Protein AF-A0A8H5F665-F1 (afdb_monomer)

Secondary structure (DSSP, 8-state):
--S-----SSS-S-----SHHHHHHHHTT-SS-SS-----PPPHHHHT-HHHHHHHHHHHS---HHHH-S--EEEE---TTS-S-GGGHHHHHHHHHS--HHHHHHGGG--EEEE-PPPSSPPPPPTTS-GGG------

Mean predicted aligned error: 11.95 Å

Structure (mmCIF, N/CA/C/O backbone):
data_AF-A0A8H5F665-F1
#
_entry.id   AF-A0A8H5F665-F1
#
loop_
_atom_site.group_PDB
_atom_site.id
_atom_site.type_symbol
_atom_site.label_atom_id
_atom_site.label_alt_id
_atom_site.label_comp_id
_atom_site.label_asym_id
_atom_site.label_entity_id
_atom_site.label_seq_id
_atom_site.pdbx_PDB_ins_code
_atom_site.Cartn_x
_atom_site.Cartn_y
_atom_site.Cartn_z
_atom_site.occupancy
_atom_site.B_iso_or_equiv
_atom_site.auth_seq_id
_atom_site.auth_comp_id
_atom_site.auth_asym_id
_atom_site.auth_atom_id
_atom_site.pdbx_PDB_model_num
ATOM 1 N N . MET A 1 1 ? -4.373 4.730 39.167 1.00 46.25 1 MET A N 1
ATOM 2 C CA . MET A 1 1 ? -3.991 4.973 37.759 1.00 46.25 1 MET A CA 1
ATOM 3 C C . MET A 1 1 ? -2.508 4.661 37.635 1.00 46.25 1 MET A C 1
ATOM 5 O O . MET A 1 1 ? -1.696 5.411 38.155 1.00 46.25 1 MET A O 1
ATOM 9 N N . THR A 1 2 ? -2.156 3.497 37.100 1.00 46.09 2 THR A N 1
ATOM 10 C CA . THR A 1 2 ? -0.764 3.036 36.978 1.00 46.09 2 THR A CA 1
ATOM 11 C C . THR A 1 2 ? -0.102 3.623 35.732 1.00 46.09 2 THR A C 1
ATOM 13 O O . THR A 1 2 ? -0.758 3.888 34.727 1.00 46.09 2 THR A O 1
ATOM 16 N N . LEU A 1 3 ? 1.206 3.875 35.840 1.00 50.56 3 LEU A N 1
ATOM 17 C CA . LEU A 1 3 ? 1.986 4.733 34.942 1.00 50.56 3 LEU A CA 1
ATOM 18 C C . LEU A 1 3 ? 2.048 4.217 33.495 1.00 50.56 3 LEU A C 1
ATOM 20 O O . LEU A 1 3 ? 2.100 5.030 32.583 1.00 50.56 3 LEU A O 1
ATOM 24 N N . ASN A 1 4 ? 1.984 2.899 33.288 1.00 50.66 4 ASN A N 1
ATOM 25 C CA . ASN A 1 4 ? 1.922 2.239 31.983 1.00 50.66 4 ASN A CA 1
ATOM 26 C C . ASN A 1 4 ? 1.237 0.874 32.169 1.00 50.66 4 ASN A C 1
ATOM 28 O O . ASN A 1 4 ? 1.814 -0.000 32.811 1.00 50.66 4 ASN A O 1
ATOM 32 N N . THR A 1 5 ? 0.032 0.655 31.643 1.00 47.66 5 THR A N 1
ATOM 33 C CA . THR A 1 5 ? -0.575 -0.689 31.624 1.00 47.66 5 THR A CA 1
ATOM 34 C C . THR A 1 5 ? -0.600 -1.223 30.206 1.00 47.66 5 THR A C 1
ATOM 36 O O . THR A 1 5 ? -1.520 -0.932 29.445 1.00 47.66 5 THR A O 1
ATOM 39 N N . PHE A 1 6 ? 0.399 -2.041 29.883 1.00 52.94 6 PHE A N 1
ATOM 40 C CA . PHE A 1 6 ? 0.272 -3.053 28.844 1.00 52.94 6 PHE A CA 1
ATOM 41 C C . PHE A 1 6 ? -0.219 -4.345 29.501 1.00 52.94 6 PHE A C 1
ATOM 43 O O . PHE A 1 6 ? 0.570 -5.118 30.038 1.00 52.94 6 PHE A O 1
ATOM 50 N N . HIS A 1 7 ? -1.529 -4.577 29.452 1.00 54.88 7 HIS A N 1
ATOM 51 C CA . HIS A 1 7 ? -2.091 -5.920 29.569 1.00 54.88 7 HIS A CA 1
ATOM 52 C C . HIS A 1 7 ? -2.652 -6.289 28.195 1.00 54.88 7 HIS A C 1
ATOM 54 O O . HIS A 1 7 ? -3.727 -5.837 27.815 1.00 54.88 7 HIS A O 1
ATOM 60 N N . TYR A 1 8 ? -1.891 -7.078 27.432 1.00 54.38 8 TYR A N 1
ATOM 61 C CA . TYR A 1 8 ? -2.270 -7.601 26.112 1.00 54.38 8 TYR A CA 1
ATOM 62 C C . TYR A 1 8 ? -3.254 -8.779 26.228 1.00 54.38 8 TYR A C 1
ATOM 64 O O . TYR A 1 8 ? -3.033 -9.845 25.661 1.00 54.38 8 TYR A O 1
ATOM 72 N N . ALA A 1 9 ? -4.327 -8.629 27.004 1.00 53.59 9 ALA A N 1
ATOM 73 C CA . ALA A 1 9 ? -5.366 -9.649 27.088 1.00 53.59 9 ALA A CA 1
ATOM 74 C C . ALA A 1 9 ? -6.488 -9.321 26.090 1.00 53.59 9 ALA A C 1
ATOM 76 O O . ALA A 1 9 ? -7.232 -8.365 26.286 1.00 53.59 9 ALA A O 1
ATOM 77 N N . GLY A 1 10 ? -6.602 -10.121 25.023 1.00 54.06 10 GLY A N 1
ATOM 78 C CA . GLY A 1 10 ? -7.810 -10.199 24.189 1.00 54.06 10 GLY A CA 1
ATOM 79 C C . GLY A 1 10 ? -7.929 -9.247 22.992 1.00 54.06 10 GLY A C 1
ATOM 80 O O . GLY A 1 10 ? -8.977 -9.242 22.358 1.00 54.06 10 GLY A O 1
ATOM 81 N N . ILE A 1 11 ? -6.900 -8.467 22.638 1.00 53.66 11 ILE A N 1
ATOM 82 C CA . ILE A 1 11 ? -6.952 -7.549 21.484 1.00 53.66 11 ILE A CA 1
ATOM 83 C C . ILE A 1 11 ? -5.750 -7.819 20.571 1.00 53.66 11 ILE A C 1
ATOM 85 O O . ILE A 1 11 ? -4.618 -7.913 21.048 1.00 53.66 11 ILE A O 1
ATOM 89 N N . SER A 1 12 ? -6.005 -7.957 19.261 1.00 52.94 12 SER A N 1
ATOM 90 C CA . SER A 1 12 ? -4.973 -8.037 18.212 1.00 52.94 12 SER A CA 1
ATOM 91 C C . SER A 1 12 ? -3.929 -6.932 18.405 1.00 52.94 12 SER A C 1
ATOM 93 O O . SER A 1 12 ? -4.294 -5.857 18.874 1.00 52.94 12 SER A O 1
ATOM 95 N N . SER A 1 13 ? -2.665 -7.215 18.069 1.00 55.88 13 SER A N 1
ATOM 96 C CA . SER A 1 13 ? -1.391 -6.521 18.367 1.00 55.88 13 SER A CA 1
ATOM 97 C C . SER A 1 13 ? -1.298 -5.022 18.002 1.00 55.88 13 SER A C 1
ATOM 99 O O . SER A 1 13 ? -0.337 -4.551 17.390 1.00 55.88 13 SER A O 1
ATOM 101 N N . LYS A 1 14 ? -2.295 -4.235 18.398 1.00 63.62 14 LYS A N 1
ATOM 102 C CA . LYS A 1 14 ? -2.408 -2.798 18.192 1.00 63.62 14 LYS A CA 1
ATOM 103 C C . LYS A 1 14 ? -1.696 -2.080 19.328 1.00 63.62 14 LYS A C 1
ATOM 105 O O . LYS A 1 14 ? -2.175 -2.040 20.460 1.00 63.62 14 LYS A O 1
ATOM 110 N N . ASN A 1 15 ? -0.567 -1.465 18.999 1.00 66.38 15 ASN A N 1
ATOM 111 C CA . ASN A 1 15 ? 0.120 -0.549 19.899 1.00 66.38 15 ASN A CA 1
ATOM 112 C C . ASN A 1 15 ? -0.675 0.762 19.981 1.00 66.38 15 ASN A C 1
ATOM 114 O O . ASN A 1 15 ? -0.664 1.560 19.045 1.00 66.38 15 ASN A O 1
ATOM 118 N N . VAL A 1 16 ? -1.379 0.971 21.094 1.00 72.69 16 VAL A N 1
ATOM 119 C CA . VAL A 1 16 ? -2.131 2.199 21.390 1.00 72.69 16 VAL A CA 1
ATOM 120 C C . VAL A 1 16 ? -1.460 2.980 22.519 1.00 72.69 16 VAL A C 1
ATOM 122 O O . VAL A 1 16 ? -0.958 2.405 23.483 1.00 72.69 16 VAL A O 1
ATOM 125 N N . THR A 1 17 ? -1.448 4.309 22.416 1.00 77.81 17 THR A N 1
ATOM 126 C CA . THR A 1 17 ? -0.961 5.187 23.488 1.00 77.81 17 THR A CA 1
ATOM 127 C C . THR A 1 17 ? -2.002 5.223 24.607 1.00 77.81 17 THR A C 1
ATOM 129 O O . THR A 1 17 ? -3.119 5.694 24.398 1.00 77.81 17 THR A O 1
ATOM 132 N N . LEU A 1 18 ? -1.642 4.742 25.800 1.00 79.06 18 LEU A N 1
ATOM 133 C CA . LEU A 1 18 ? -2.520 4.669 26.977 1.00 79.06 18 LEU A CA 1
ATOM 134 C C . LEU A 1 18 ? -1.915 5.405 28.177 1.00 79.06 18 LEU A C 1
ATOM 136 O O . LEU A 1 18 ? -0.728 5.722 28.195 1.00 79.06 18 LEU A O 1
ATOM 140 N N . GLY A 1 19 ? -2.739 5.661 29.196 1.00 82.81 19 GLY A N 1
ATOM 141 C CA . GLY A 1 19 ? -2.303 6.226 30.474 1.00 82.81 19 GLY A CA 1
ATOM 142 C C . GLY A 1 19 ? -1.869 7.693 30.391 1.00 82.81 19 GLY A C 1
ATOM 143 O O . GLY A 1 19 ? -2.453 8.501 29.665 1.00 82.81 19 GLY A O 1
ATOM 144 N N . VAL A 1 20 ? -0.836 8.041 31.162 1.00 87.56 20 VAL A N 1
ATOM 145 C CA . VAL A 1 20 ? -0.333 9.420 31.302 1.00 87.56 20 VAL A CA 1
ATOM 146 C C . VAL A 1 20 ? 0.115 10.039 29.967 1.00 87.56 20 VAL A C 1
ATOM 148 O O . VAL A 1 20 ? -0.234 11.195 29.718 1.00 87.56 20 VAL A O 1
ATOM 151 N N . PRO A 1 21 ? 0.821 9.321 29.070 1.00 85.81 21 PRO A N 1
ATOM 152 C CA . PRO A 1 21 ? 1.164 9.850 27.751 1.00 85.81 21 PRO A CA 1
ATOM 153 C C . PRO A 1 21 ? -0.051 10.320 26.941 1.00 85.81 21 PRO A C 1
ATOM 155 O O . PRO A 1 21 ? -0.014 11.415 26.386 1.00 85.81 21 PRO A O 1
ATOM 158 N N . ARG A 1 22 ? -1.145 9.544 26.928 1.00 86.81 22 ARG A N 1
ATOM 159 C CA . ARG A 1 22 ? -2.372 9.913 26.204 1.00 86.81 22 ARG A CA 1
ATOM 160 C C . ARG A 1 22 ? -3.084 11.093 26.860 1.00 86.81 22 ARG A C 1
ATOM 162 O O . ARG A 1 22 ? -3.568 11.980 26.166 1.00 86.81 22 ARG A O 1
ATOM 169 N N . LEU A 1 23 ? -3.096 11.139 28.193 1.00 90.88 23 LEU A N 1
ATOM 170 C CA . LEU A 1 23 ? -3.658 12.263 28.944 1.00 90.88 23 LEU A CA 1
ATOM 171 C C . LEU A 1 23 ? -2.936 13.581 28.618 1.00 90.88 23 LEU A C 1
ATOM 173 O O . LEU A 1 23 ? -3.587 14.599 28.395 1.00 90.88 23 LEU A O 1
ATOM 177 N N . LYS A 1 24 ? -1.599 13.558 28.530 1.00 90.69 24 LYS A N 1
ATOM 178 C CA . LYS A 1 24 ? -0.791 14.734 28.173 1.00 90.69 24 LYS A CA 1
ATOM 179 C C . LYS A 1 24 ? -1.108 15.257 26.768 1.00 90.69 24 LYS A C 1
ATOM 181 O O . LYS A 1 24 ? -1.131 16.468 26.572 1.00 90.69 24 LYS A O 1
ATOM 186 N N . GLU A 1 25 ? -1.348 14.368 25.805 1.00 93.19 25 GLU A N 1
ATOM 187 C CA . GLU A 1 25 ? -1.757 14.756 24.446 1.00 93.19 25 GLU A CA 1
ATOM 188 C C . GLU A 1 25 ? -3.113 15.475 24.439 1.00 93.19 25 GLU A C 1
ATOM 190 O O . GLU A 1 25 ? -3.258 16.487 23.757 1.00 93.19 25 GLU A O 1
ATOM 195 N N . ILE A 1 26 ? -4.081 14.975 25.217 1.00 93.81 26 ILE A N 1
ATOM 196 C CA . ILE A 1 26 ? -5.438 15.535 25.294 1.00 93.81 26 ILE A CA 1
ATOM 197 C C . ILE A 1 26 ? -5.426 16.912 25.964 1.00 93.81 26 ILE A C 1
ATOM 199 O O . ILE A 1 26 ? -5.971 17.860 25.408 1.00 93.81 26 ILE A O 1
ATOM 203 N N . ILE A 1 27 ? -4.781 17.041 27.130 1.00 96.00 27 ILE A N 1
ATOM 204 C CA . ILE A 1 27 ? -4.751 18.302 27.894 1.00 96.00 27 ILE A CA 1
ATOM 205 C C . ILE A 1 27 ? -4.083 19.423 27.092 1.00 96.00 27 ILE A C 1
ATOM 207 O O . ILE A 1 27 ? -4.538 20.562 27.124 1.00 96.00 27 ILE A O 1
ATOM 211 N N . ASN A 1 28 ? -3.020 19.100 26.355 1.00 94.81 28 ASN A N 1
ATOM 212 C CA . ASN A 1 28 ? -2.275 20.088 25.579 1.00 94.81 28 ASN A CA 1
ATOM 213 C C . ASN A 1 28 ? -2.848 20.329 24.176 1.00 94.81 28 ASN A C 1
ATOM 215 O O . ASN A 1 28 ? -2.256 21.104 23.430 1.00 94.81 28 ASN A O 1
ATOM 219 N N . ILE A 1 29 ? -3.944 19.656 23.797 1.00 93.56 29 ILE A N 1
ATOM 220 C CA . ILE A 1 29 ? -4.548 19.743 22.457 1.00 93.56 29 ILE A CA 1
ATOM 221 C C . ILE A 1 29 ? -3.471 19.524 21.378 1.00 93.56 29 ILE A C 1
ATOM 223 O O . ILE A 1 29 ? -3.256 20.332 20.474 1.00 93.56 29 ILE A O 1
ATOM 227 N N . ALA A 1 30 ? -2.716 18.432 21.523 1.00 93.12 30 ALA A N 1
ATOM 228 C CA . ALA A 1 30 ? -1.625 18.121 20.609 1.00 93.12 30 ALA A CA 1
ATOM 229 C C . ALA A 1 30 ? -2.161 17.884 19.185 1.00 93.12 30 ALA A C 1
ATOM 231 O O . ALA A 1 30 ? -3.034 17.044 18.977 1.00 93.12 30 ALA A O 1
ATOM 232 N N . THR A 1 31 ? -1.602 18.583 18.194 1.00 93.50 31 THR A N 1
ATOM 233 C CA . THR A 1 31 ? -1.970 18.420 16.775 1.00 93.50 31 THR A CA 1
ATOM 234 C C . THR A 1 31 ? -1.470 17.103 16.184 1.00 93.50 31 THR A C 1
ATOM 236 O O . THR A 1 31 ? -2.112 16.538 15.303 1.00 93.50 31 THR A O 1
ATOM 239 N N . ASN A 1 32 ? -0.341 16.593 16.682 1.00 91.19 32 ASN A N 1
ATOM 240 C CA . ASN A 1 32 ? 0.244 15.324 16.265 1.00 91.19 32 ASN A CA 1
ATOM 241 C C . ASN A 1 32 ? 0.249 14.337 17.440 1.00 91.19 32 ASN A C 1
ATOM 243 O O . ASN A 1 32 ? 1.112 14.396 18.318 1.00 91.19 32 ASN A O 1
ATOM 247 N N . ILE A 1 33 ? -0.753 13.461 17.469 1.00 91.88 33 ILE A N 1
ATOM 248 C CA . ILE A 1 33 ? -0.890 12.402 18.475 1.00 91.88 33 ILE A CA 1
ATOM 249 C C . ILE A 1 33 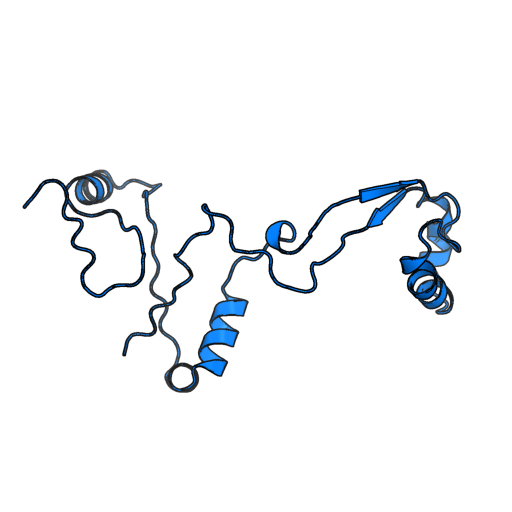? -0.083 11.172 18.053 1.00 91.88 33 ILE A C 1
ATOM 251 O O . ILE A 1 33 ? -0.027 10.850 16.870 1.00 91.88 33 ILE A O 1
ATOM 255 N N . LYS A 1 34 ? 0.539 10.459 18.999 1.00 86.25 34 LYS A N 1
ATOM 256 C CA . LYS A 1 34 ? 1.492 9.382 18.663 1.00 86.25 34 LYS A CA 1
ATOM 257 C C . LYS A 1 34 ? 0.863 8.181 17.961 1.00 86.25 34 LYS A C 1
ATOM 259 O O . LYS A 1 34 ? 1.487 7.578 17.095 1.00 86.25 34 LYS A O 1
ATOM 264 N N . THR A 1 35 ? -0.349 7.810 18.361 1.00 87.12 35 THR A N 1
ATOM 265 C CA . THR A 1 35 ? -1.087 6.674 17.790 1.00 87.12 35 THR A CA 1
ATOM 266 C C . THR A 1 35 ? -2.491 7.138 17.398 1.00 87.12 35 THR A C 1
ATOM 268 O O . THR A 1 35 ? -3.441 6.897 18.155 1.00 87.12 35 THR A O 1
ATOM 271 N N . PRO A 1 36 ? -2.644 7.863 16.275 1.00 87.44 36 PRO A N 1
ATOM 272 C CA . PRO A 1 36 ? -3.960 8.223 15.774 1.00 87.44 36 PRO A CA 1
ATOM 273 C C . PRO A 1 36 ? -4.711 6.952 15.382 1.00 87.44 36 PRO A C 1
ATOM 275 O O . PRO A 1 36 ? -4.134 6.018 14.829 1.00 87.44 36 PRO A O 1
ATOM 278 N N . SER A 1 37 ? -5.999 6.903 15.703 1.00 85.06 37 SER A N 1
ATOM 279 C CA . SER A 1 37 ? -6.852 5.767 15.361 1.00 85.06 37 SER A CA 1
ATOM 280 C C . SER A 1 37 ? -8.228 6.256 14.941 1.00 85.06 37 SER A C 1
ATOM 282 O O . SER A 1 37 ? -8.708 7.280 15.428 1.00 85.06 37 SER A O 1
ATOM 284 N N . LEU A 1 38 ? -8.833 5.516 14.017 1.00 86.06 38 LEU A N 1
ATOM 285 C CA . LEU A 1 38 ? -10.179 5.738 13.517 1.00 86.06 38 LEU A CA 1
ATOM 286 C C . LEU A 1 38 ? -10.891 4.386 13.492 1.00 86.06 38 LEU A C 1
ATOM 288 O O . LEU A 1 38 ? -10.350 3.415 12.962 1.00 86.06 38 LEU A O 1
ATOM 292 N N . SER A 1 39 ? -12.092 4.334 14.059 1.00 87.12 39 SER A N 1
ATOM 293 C CA . SER A 1 39 ? -12.978 3.176 13.952 1.00 87.12 39 SER A CA 1
ATOM 294 C C . SER A 1 39 ? -14.023 3.464 12.884 1.00 87.12 39 SER A C 1
ATOM 296 O O . SER A 1 39 ? -14.801 4.406 13.026 1.00 87.12 39 SER A O 1
ATOM 298 N N . VAL A 1 40 ? -14.023 2.665 11.818 1.00 87.75 40 VAL A N 1
ATOM 299 C CA . VAL A 1 40 ? -14.992 2.757 10.721 1.00 87.75 40 VAL A CA 1
ATOM 300 C C . VAL A 1 40 ? -15.953 1.584 10.843 1.00 87.75 40 VAL A C 1
ATOM 302 O O . VAL A 1 40 ? -15.521 0.433 10.877 1.00 87.75 40 VAL A O 1
ATOM 305 N N . TYR A 1 41 ? -17.245 1.881 10.920 1.00 91.44 41 TYR A N 1
ATOM 306 C CA . TYR A 1 41 ? -18.299 0.873 10.947 1.00 91.44 41 TYR A CA 1
ATOM 307 C C . TYR A 1 41 ? -18.817 0.645 9.528 1.00 91.44 41 TYR A C 1
ATOM 309 O O . TYR A 1 41 ? -19.007 1.602 8.777 1.00 91.44 41 TYR A O 1
ATOM 317 N N . LEU A 1 42 ? -19.023 -0.618 9.161 1.00 91.31 42 LEU A N 1
ATOM 318 C CA . LEU A 1 42 ? -19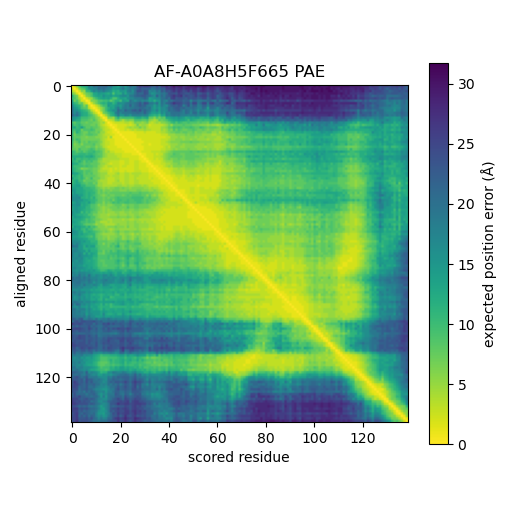.592 -0.981 7.866 1.00 91.31 42 LEU A CA 1
ATOM 319 C C . LEU A 1 42 ? -21.121 -0.964 7.918 1.00 91.31 42 LEU A C 1
ATOM 321 O O . LEU A 1 42 ? -21.720 -1.186 8.970 1.00 91.31 42 LEU A O 1
ATOM 325 N N . ASN A 1 43 ? -21.747 -0.758 6.760 1.00 92.69 43 ASN A N 1
ATOM 326 C CA . ASN A 1 43 ? -23.190 -0.925 6.623 1.00 92.69 43 ASN A CA 1
ATOM 327 C C . ASN A 1 43 ? -23.585 -2.387 6.914 1.00 92.69 43 ASN A C 1
ATOM 329 O O . ASN A 1 43 ? -22.836 -3.286 6.516 1.00 92.69 43 ASN A O 1
ATOM 333 N N . PRO A 1 44 ? -24.761 -2.646 7.521 1.00 92.00 44 PRO A N 1
ATOM 334 C CA . PRO A 1 44 ? -25.185 -3.994 7.920 1.00 92.00 44 PRO A CA 1
ATOM 335 C C . PRO A 1 44 ? -25.150 -5.040 6.794 1.00 92.00 44 PRO A C 1
ATOM 337 O O . PRO A 1 44 ? -24.829 -6.203 7.022 1.00 92.00 44 PRO A O 1
ATOM 340 N N . GLU A 1 45 ? -25.443 -4.621 5.561 1.00 91.88 45 GLU A N 1
ATOM 341 C CA . GLU A 1 45 ? -25.431 -5.488 4.374 1.00 91.88 45 GLU A CA 1
ATOM 342 C C . GLU A 1 45 ? -24.021 -5.992 4.019 1.00 91.88 45 GLU A C 1
ATOM 344 O O . GLU A 1 45 ? -23.853 -7.105 3.524 1.00 91.88 45 GLU A O 1
ATOM 349 N N . ILE A 1 46 ? -22.999 -5.178 4.295 1.00 89.56 46 ILE A N 1
ATOM 350 C CA . ILE A 1 46 ? -21.591 -5.463 3.995 1.00 89.56 46 ILE A CA 1
ATOM 351 C C . ILE A 1 46 ? -20.935 -6.153 5.195 1.00 89.56 46 ILE A C 1
ATOM 353 O O . ILE A 1 46 ? -20.157 -7.091 5.015 1.00 89.56 46 ILE A O 1
ATOM 357 N N . SER A 1 47 ? -21.264 -5.724 6.419 1.00 89.25 47 SER A N 1
ATOM 358 C CA . SER A 1 47 ? -20.649 -6.230 7.653 1.00 89.25 47 SER A CA 1
ATOM 359 C C . SER A 1 47 ? -20.910 -7.718 7.882 1.00 89.25 47 SER A C 1
ATOM 361 O O . SER A 1 47 ? -20.062 -8.399 8.446 1.00 89.25 47 SER A O 1
ATOM 363 N N . ALA A 1 48 ? -22.044 -8.239 7.404 1.00 89.75 48 ALA A N 1
ATOM 364 C CA . ALA A 1 48 ? -22.399 -9.651 7.536 1.00 89.75 48 ALA A CA 1
ATOM 365 C C . ALA A 1 48 ? -21.495 -10.600 6.721 1.00 89.75 48 ALA A C 1
ATOM 367 O O . ALA A 1 48 ? -21.465 -11.802 6.982 1.00 89.75 48 ALA A O 1
ATOM 368 N N . SER A 1 49 ? -20.759 -10.091 5.725 1.00 90.81 49 SER A N 1
ATOM 369 C CA . SER A 1 49 ? -19.908 -10.902 4.853 1.00 90.81 49 SER A CA 1
ATOM 370 C C . SER A 1 49 ? -18.440 -10.529 5.002 1.00 90.81 49 SER A C 1
ATOM 372 O O . SER A 1 49 ? -18.007 -9.455 4.590 1.00 90.81 49 SER A O 1
ATOM 374 N N . SER A 1 50 ? -17.627 -11.478 5.476 1.00 86.31 50 SER A N 1
ATOM 375 C CA . SER A 1 50 ? -16.169 -11.302 5.567 1.00 86.31 50 SER A CA 1
ATOM 376 C C . SER A 1 50 ? -15.524 -10.961 4.217 1.00 86.31 50 SER A C 1
ATOM 378 O O . SER A 1 50 ? -14.507 -10.274 4.179 1.00 86.31 50 SER A O 1
ATOM 380 N N . LYS A 1 51 ? -16.103 -11.420 3.099 1.00 89.25 51 LYS A N 1
ATOM 381 C CA . LYS A 1 51 ? -15.587 -11.108 1.762 1.00 89.25 51 LYS A CA 1
ATOM 382 C C . LYS A 1 51 ? -15.812 -9.635 1.414 1.00 89.25 51 LYS A C 1
ATOM 384 O O . LYS A 1 51 ? -14.848 -8.941 1.126 1.00 89.25 51 LYS A O 1
ATOM 389 N N . LEU A 1 52 ? -17.050 -9.155 1.534 1.00 88.44 52 LEU A N 1
ATOM 390 C CA . LEU A 1 52 ? -17.392 -7.760 1.232 1.00 88.44 52 LEU A CA 1
ATOM 391 C C . LEU A 1 52 ? -16.667 -6.788 2.171 1.00 88.44 52 LEU A C 1
ATOM 393 O O . LEU A 1 52 ? -16.197 -5.733 1.756 1.00 88.44 52 LEU A O 1
ATOM 397 N N . ALA A 1 53 ? -16.508 -7.178 3.434 1.00 87.69 53 ALA A N 1
ATOM 398 C CA . ALA A 1 53 ? -15.751 -6.414 4.411 1.00 87.69 53 ALA A CA 1
ATOM 399 C C . ALA A 1 53 ? -14.259 -6.274 4.038 1.00 87.69 53 ALA A C 1
ATOM 401 O O . ALA A 1 53 ? -13.664 -5.217 4.258 1.00 87.69 53 ALA A O 1
ATOM 402 N N . LYS A 1 54 ? -13.657 -7.313 3.439 1.00 86.62 54 LYS A N 1
ATOM 403 C CA . LYS A 1 54 ? -12.281 -7.263 2.912 1.00 86.62 54 LYS A CA 1
ATOM 404 C C . LYS A 1 54 ? -12.165 -6.390 1.669 1.00 86.62 54 LYS A C 1
ATOM 406 O O . LYS A 1 54 ? -11.157 -5.707 1.529 1.00 86.62 54 LYS A O 1
ATOM 411 N N . ASP A 1 55 ? -13.175 -6.381 0.809 1.00 89.94 55 ASP A N 1
ATOM 412 C CA . ASP A 1 55 ? -13.175 -5.529 -0.383 1.00 89.94 55 ASP A CA 1
ATOM 413 C C . ASP A 1 55 ? -13.132 -4.043 0.031 1.00 89.94 55 ASP A C 1
ATOM 415 O O . ASP A 1 55 ? -12.263 -3.293 -0.413 1.00 89.94 55 ASP A O 1
ATOM 419 N N . VAL A 1 56 ? -13.960 -3.645 1.007 1.00 89.88 56 VAL A N 1
ATOM 420 C CA . VAL A 1 56 ? -13.927 -2.284 1.581 1.00 89.88 56 VAL A CA 1
ATOM 421 C C . VAL A 1 56 ? -12.597 -1.992 2.288 1.00 89.88 56 VAL A C 1
ATOM 423 O O . VAL A 1 56 ? -12.059 -0.888 2.192 1.00 89.88 56 VAL A O 1
ATOM 426 N N . GLN A 1 57 ? -12.030 -2.976 2.991 1.00 86.06 57 GLN A N 1
ATOM 427 C CA . GLN A 1 57 ? -10.713 -2.840 3.618 1.00 86.06 57 GLN A CA 1
ATOM 428 C C . GLN A 1 57 ? -9.613 -2.552 2.585 1.00 86.06 57 GLN A C 1
ATOM 430 O O . GLN A 1 57 ? -8.741 -1.727 2.851 1.00 86.06 57 GLN A O 1
ATOM 435 N N . GLN A 1 58 ? -9.640 -3.226 1.433 1.00 86.88 58 GLN A N 1
ATOM 436 C CA . GLN A 1 58 ? -8.678 -3.016 0.349 1.00 86.88 58 GLN A CA 1
ATOM 437 C C . GLN A 1 58 ? -8.834 -1.637 -0.294 1.00 86.88 58 GLN A C 1
ATOM 439 O O . GLN A 1 58 ? -7.830 -1.004 -0.605 1.00 86.88 58 GLN A O 1
ATOM 444 N N . GLU A 1 59 ? -10.067 -1.153 -0.440 1.00 90.12 59 GLU A N 1
ATOM 445 C CA . GLU A 1 59 ? -10.357 0.164 -1.015 1.00 90.12 59 GLU A CA 1
ATOM 446 C C . GLU A 1 59 ? -9.890 1.319 -0.112 1.00 90.12 59 GLU A C 1
ATOM 448 O O . GLU A 1 59 ? -9.330 2.306 -0.587 1.00 90.12 59 GLU A O 1
ATOM 453 N N . LEU A 1 60 ? -10.061 1.184 1.207 1.00 88.94 60 LEU A N 1
ATOM 454 C CA . LEU A 1 60 ? -9.633 2.190 2.187 1.00 88.94 60 LEU A CA 1
ATOM 455 C C . LEU A 1 60 ? -8.121 2.179 2.460 1.00 88.94 60 LEU A C 1
ATOM 457 O O . LEU A 1 60 ? -7.575 3.158 2.979 1.00 88.94 60 LEU A O 1
ATOM 461 N N . ALA A 1 61 ? -7.438 1.069 2.177 1.00 85.56 61 ALA A N 1
ATOM 462 C CA . ALA A 1 61 ? -6.025 0.918 2.480 1.00 85.56 61 ALA A CA 1
ATOM 463 C C . ALA A 1 61 ? -5.158 1.773 1.545 1.00 85.56 61 ALA A C 1
ATOM 465 O O . ALA A 1 61 ? -5.044 1.510 0.347 1.00 85.56 61 ALA A O 1
ATOM 466 N N . TYR A 1 62 ? -4.450 2.754 2.112 1.00 85.75 62 TYR A N 1
ATOM 467 C CA . TYR A 1 62 ? -3.424 3.474 1.365 1.00 85.75 62 TYR A CA 1
ATOM 468 C C . TYR A 1 62 ? -2.317 2.511 0.925 1.00 85.75 62 TYR A C 1
ATOM 470 O O . TYR A 1 62 ? -1.560 1.988 1.746 1.00 85.75 62 TYR A O 1
ATOM 478 N N . THR A 1 63 ? -2.198 2.327 -0.385 1.00 84.31 63 THR A N 1
ATOM 479 C CA . THR A 1 63 ? -1.183 1.474 -0.998 1.00 84.31 63 THR A CA 1
ATOM 480 C C . THR A 1 63 ? -0.378 2.311 -1.981 1.00 84.31 63 THR A C 1
ATOM 482 O O . THR A 1 63 ? -0.922 2.880 -2.923 1.00 84.31 63 THR A O 1
ATOM 485 N N . SER A 1 64 ? 0.933 2.413 -1.756 1.00 87.75 64 SER A N 1
ATOM 486 C CA . SER A 1 64 ? 1.852 3.052 -2.707 1.00 87.75 64 SER A CA 1
ATOM 487 C C . SER A 1 64 ? 2.493 2.005 -3.624 1.00 87.75 64 SER A C 1
ATOM 489 O O . SER A 1 64 ? 2.432 0.811 -3.341 1.00 87.75 64 SER A O 1
ATOM 491 N N . LEU A 1 65 ? 3.148 2.432 -4.711 1.00 86.75 65 LEU A N 1
ATOM 492 C CA . LEU A 1 65 ? 3.872 1.506 -5.598 1.00 86.75 65 LEU A CA 1
ATOM 493 C C . LEU A 1 65 ? 5.038 0.804 -4.884 1.00 86.75 65 LEU A C 1
ATOM 495 O O . LEU A 1 65 ? 5.334 -0.352 -5.157 1.00 86.75 65 LEU A O 1
ATOM 499 N N . ARG A 1 66 ? 5.673 1.484 -3.924 1.00 85.31 66 ARG A N 1
ATOM 500 C CA . ARG A 1 66 ? 6.857 0.994 -3.207 1.00 85.31 66 ARG A CA 1
ATOM 501 C C . ARG A 1 66 ? 6.703 -0.423 -2.621 1.00 85.31 66 ARG A C 1
ATOM 503 O O . ARG A 1 66 ? 7.585 -1.229 -2.883 1.00 85.31 66 ARG A O 1
ATOM 510 N N . PRO A 1 67 ? 5.660 -0.748 -1.831 1.00 80.50 67 PRO A N 1
ATOM 511 C CA . PRO A 1 67 ? 5.487 -2.089 -1.270 1.00 80.50 67 PRO A CA 1
ATOM 512 C C . PRO A 1 67 ? 5.135 -3.169 -2.295 1.00 80.50 67 PRO A C 1
ATOM 514 O O . PRO A 1 67 ? 5.345 -4.344 -2.010 1.00 80.50 67 PRO A O 1
ATOM 517 N N . ILE A 1 68 ? 4.588 -2.802 -3.457 1.00 85.81 68 ILE A N 1
ATOM 518 C CA . ILE A 1 68 ? 4.159 -3.778 -4.466 1.00 85.81 68 ILE A CA 1
ATOM 519 C C . ILE A 1 68 ? 5.226 -4.025 -5.534 1.00 85.81 68 ILE A C 1
ATOM 521 O O . ILE A 1 68 ? 5.190 -5.048 -6.203 1.00 85.81 68 ILE A O 1
ATOM 525 N N . THR A 1 69 ? 6.190 -3.124 -5.701 1.00 87.81 69 THR A N 1
ATOM 526 C CA . THR A 1 69 ? 7.315 -3.304 -6.627 1.00 87.81 69 THR A CA 1
ATOM 527 C C . THR A 1 69 ? 8.484 -3.996 -5.932 1.00 87.81 69 THR A C 1
ATOM 529 O O . THR A 1 69 ? 8.927 -3.539 -4.880 1.00 87.81 69 THR A O 1
ATOM 532 N N . ALA A 1 70 ? 9.038 -5.053 -6.530 1.00 87.94 70 ALA A N 1
ATOM 533 C CA . ALA A 1 70 ? 10.218 -5.737 -5.995 1.00 87.94 70 ALA A CA 1
ATOM 534 C C . ALA A 1 70 ? 11.504 -4.920 -6.200 1.00 87.94 70 ALA A C 1
ATOM 536 O O . ALA A 1 70 ? 12.401 -4.931 -5.360 1.00 87.94 70 ALA A O 1
ATOM 537 N N . ALA A 1 71 ? 11.605 -4.216 -7.328 1.00 87.81 71 ALA A N 1
ATOM 538 C CA . ALA A 1 71 ? 12.731 -3.353 -7.655 1.00 87.81 71 ALA A CA 1
ATOM 539 C C . ALA A 1 71 ? 12.324 -2.313 -8.705 1.00 87.81 71 ALA A C 1
ATOM 541 O O . ALA A 1 71 ? 11.308 -2.460 -9.380 1.00 87.81 71 ALA A O 1
ATOM 542 N N . VAL A 1 72 ? 13.165 -1.295 -8.877 1.00 91.69 72 VAL A N 1
ATOM 543 C CA . VAL A 1 72 ? 13.107 -0.363 -10.008 1.00 91.69 72 VAL A CA 1
ATOM 544 C C . VAL A 1 72 ? 14.439 -0.464 -10.737 1.00 91.69 72 VAL A C 1
ATOM 546 O O . VAL A 1 72 ? 15.480 -0.206 -10.134 1.00 91.69 72 VAL A O 1
ATOM 549 N N . LYS A 1 73 ? 14.423 -0.863 -12.011 1.00 91.31 73 LYS A N 1
ATOM 550 C CA . LYS A 1 73 ? 15.628 -0.885 -12.858 1.00 91.31 73 LYS A CA 1
ATOM 551 C C . LYS A 1 73 ? 15.412 0.023 -14.056 1.00 91.31 73 LYS A C 1
ATOM 553 O O . LYS A 1 73 ? 14.331 0.010 -14.636 1.00 91.31 73 LYS A O 1
ATOM 558 N N . ILE A 1 74 ? 16.434 0.796 -14.401 1.00 92.38 74 ILE A N 1
ATOM 559 C CA . ILE A 1 74 ? 1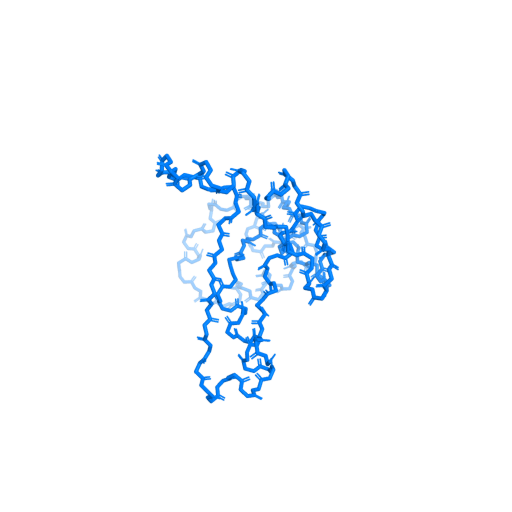6.417 1.722 -15.532 1.00 92.38 74 ILE A CA 1
ATOM 560 C C . ILE A 1 74 ? 17.422 1.212 -16.555 1.00 92.38 74 ILE A C 1
ATOM 562 O O . ILE A 1 74 ? 18.589 0.994 -16.228 1.00 92.38 74 ILE A O 1
ATOM 566 N N . TRP A 1 75 ? 16.950 1.029 -17.777 1.00 89.62 75 TRP A N 1
ATOM 567 C CA . TRP A 1 75 ? 17.703 0.526 -18.911 1.00 89.62 75 TRP A CA 1
ATOM 568 C C . TRP A 1 75 ? 17.840 1.628 -19.946 1.00 89.62 75 TRP A C 1
ATOM 570 O O . TRP A 1 75 ? 16.925 2.432 -20.116 1.00 89.62 75 TRP A O 1
ATOM 580 N N . TYR A 1 76 ? 18.978 1.662 -20.626 1.00 90.81 76 TYR A N 1
ATOM 581 C CA . TYR A 1 76 ? 19.128 2.443 -21.846 1.00 90.81 76 TYR A CA 1
ATOM 582 C C . TYR A 1 76 ? 18.686 1.566 -23.018 1.00 90.81 76 TYR A C 1
ATOM 584 O O . TYR A 1 76 ? 19.308 0.533 -23.262 1.00 90.81 76 TYR A O 1
ATOM 592 N N . ASP A 1 77 ? 17.613 1.962 -23.697 1.00 89.94 77 ASP A N 1
ATOM 593 C CA . ASP A 1 77 ? 17.020 1.239 -24.823 1.0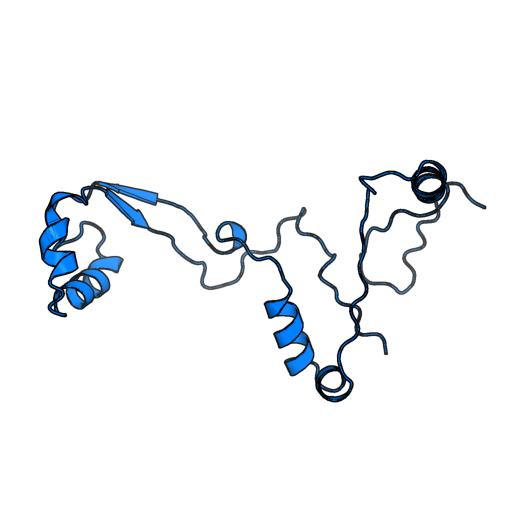0 89.94 77 ASP A CA 1
ATOM 594 C C . ASP A 1 77 ? 16.798 2.232 -25.981 1.00 89.94 77 ASP A C 1
ATOM 596 O O . ASP A 1 77 ? 15.867 3.039 -25.930 1.00 89.94 77 ASP A O 1
ATOM 600 N N . PRO A 1 78 ? 17.720 2.296 -26.960 1.00 85.44 78 PRO A N 1
ATOM 601 C CA . PRO A 1 78 ? 17.728 3.356 -27.965 1.00 85.44 78 PRO A CA 1
ATOM 602 C C . PRO A 1 78 ? 16.714 3.154 -29.098 1.00 85.44 78 PRO A C 1
ATOM 604 O O . PRO A 1 78 ? 16.352 4.129 -29.757 1.00 85.44 78 PRO A O 1
ATOM 607 N N . ASP A 1 79 ? 16.287 1.915 -29.355 1.00 85.06 79 ASP A N 1
ATOM 608 C CA . ASP A 1 79 ? 15.255 1.612 -30.345 1.00 85.06 79 ASP A CA 1
ATOM 609 C C . ASP A 1 79 ? 13.932 1.367 -29.616 1.00 85.06 79 ASP A C 1
ATOM 611 O O . ASP A 1 79 ? 13.832 0.396 -28.883 1.00 85.06 79 ASP A O 1
ATOM 615 N N . PRO A 1 80 ? 12.894 2.194 -29.807 1.00 79.69 80 PRO A N 1
ATOM 616 C CA . PRO A 1 80 ? 11.617 1.977 -29.143 1.00 79.69 80 PRO A CA 1
ATOM 617 C C . PRO A 1 80 ? 10.849 0.769 -29.696 1.00 79.69 80 PRO A C 1
ATOM 619 O O . PRO A 1 80 ? 9.932 0.307 -29.034 1.00 79.69 80 PRO A O 1
ATOM 622 N N . ALA A 1 81 ? 11.136 0.293 -30.915 1.00 80.38 81 ALA A N 1
ATOM 623 C CA . ALA A 1 81 ? 10.380 -0.793 -31.550 1.00 80.38 81 ALA A CA 1
ATOM 624 C C . ALA A 1 81 ? 10.921 -2.195 -31.225 1.00 80.38 81 ALA A C 1
ATOM 626 O O . ALA A 1 81 ? 10.241 -3.190 -31.476 1.00 80.38 81 ALA A O 1
ATOM 627 N N . ALA A 1 82 ? 12.128 -2.266 -30.676 1.00 83.81 82 ALA A N 1
ATOM 628 C CA . ALA A 1 82 ? 12.753 -3.474 -30.170 1.00 83.81 82 ALA A CA 1
ATOM 629 C C . ALA A 1 82 ? 13.105 -3.256 -28.695 1.00 83.81 82 ALA A C 1
ATOM 631 O O . ALA A 1 82 ? 13.018 -2.144 -28.196 1.00 83.81 82 ALA A O 1
ATOM 632 N N . THR A 1 83 ? 13.468 -4.307 -27.969 1.00 88.44 83 THR A N 1
ATOM 633 C CA . THR A 1 83 ? 13.977 -4.124 -26.609 1.00 88.44 83 THR A CA 1
ATOM 634 C C . THR A 1 83 ? 15.146 -5.045 -26.336 1.00 88.44 83 THR A C 1
ATOM 636 O O . THR A 1 83 ? 15.204 -6.171 -26.836 1.00 88.44 83 THR A O 1
ATOM 639 N N . ILE A 1 84 ? 16.085 -4.563 -25.525 1.00 89.19 84 ILE A N 1
ATOM 640 C CA . ILE A 1 84 ? 17.204 -5.367 -25.025 1.00 89.19 84 ILE A CA 1
ATOM 641 C C . ILE A 1 84 ? 16.774 -6.374 -23.947 1.00 89.19 84 ILE A C 1
ATOM 643 O O . ILE A 1 84 ? 17.561 -7.254 -23.598 1.00 89.19 84 ILE A O 1
ATOM 647 N N . ILE A 1 85 ? 15.556 -6.249 -23.404 1.00 90.00 85 ILE A N 1
ATOM 648 C CA . ILE A 1 85 ? 15.019 -7.113 -22.347 1.00 90.00 85 ILE A CA 1
ATOM 649 C C . ILE A 1 85 ? 14.224 -8.261 -22.994 1.00 90.00 85 ILE A C 1
ATOM 651 O O . ILE A 1 85 ? 13.128 -8.029 -23.506 1.00 90.00 85 ILE A O 1
ATOM 655 N N . PRO A 1 86 ? 14.716 -9.516 -22.957 1.00 89.31 86 PRO A N 1
ATOM 656 C CA . PRO A 1 86 ? 14.066 -10.620 -23.666 1.00 89.31 86 PRO A CA 1
ATOM 657 C C . PRO A 1 86 ? 12.646 -10.907 -23.166 1.00 89.31 86 PRO A C 1
ATOM 659 O O . PRO A 1 86 ? 11.755 -11.168 -23.975 1.00 89.31 86 PRO A O 1
ATOM 662 N N . ASP A 1 87 ? 12.433 -10.803 -21.852 1.00 88.81 87 ASP A N 1
ATOM 663 C CA . ASP A 1 87 ? 11.144 -11.075 -21.205 1.00 88.81 87 ASP A CA 1
ATOM 664 C C . ASP A 1 87 ? 10.048 -10.082 -21.638 1.00 88.81 87 ASP A C 1
ATOM 666 O O . ASP A 1 87 ? 8.876 -10.448 -21.711 1.00 88.81 87 ASP A O 1
ATOM 670 N N . ASP A 1 88 ? 10.429 -8.850 -21.997 1.00 90.44 88 ASP A N 1
ATOM 671 C CA . ASP A 1 88 ? 9.497 -7.784 -22.384 1.00 90.44 88 ASP A CA 1
ATOM 672 C C . ASP A 1 88 ? 9.248 -7.733 -23.904 1.00 90.44 88 ASP A C 1
ATOM 674 O O . ASP A 1 88 ? 8.362 -7.009 -24.362 1.00 90.44 88 ASP A O 1
ATOM 678 N N . SER A 1 89 ? 9.976 -8.529 -24.698 1.00 89.69 89 SER A N 1
ATOM 679 C CA . SER A 1 89 ? 9.922 -8.509 -26.170 1.00 89.69 89 SER A CA 1
ATOM 680 C C . SER A 1 89 ? 8.511 -8.687 -26.740 1.00 89.69 89 SER A C 1
ATOM 682 O O . SER A 1 89 ? 8.103 -7.933 -27.623 1.00 89.69 89 SER A O 1
ATOM 684 N N . ILE A 1 90 ? 7.741 -9.637 -26.201 1.00 90.75 90 ILE A N 1
ATOM 685 C CA . ILE A 1 90 ? 6.360 -9.917 -26.623 1.00 90.75 90 ILE A CA 1
ATOM 686 C C . ILE A 1 90 ? 5.453 -8.720 -26.315 1.00 90.75 90 ILE A C 1
ATOM 688 O O . ILE A 1 90 ? 4.663 -8.304 -27.162 1.00 90.75 90 ILE A O 1
ATOM 692 N N . SER A 1 91 ? 5.587 -8.148 -25.117 1.00 87.38 91 SER A N 1
ATOM 693 C CA . SER A 1 91 ? 4.787 -7.011 -24.653 1.00 87.38 91 SER A CA 1
ATOM 694 C C . SER A 1 91 ? 5.052 -5.758 -25.487 1.00 87.38 91 SER A C 1
ATOM 696 O O . SER A 1 91 ? 4.114 -5.075 -25.897 1.00 87.38 91 SER A O 1
ATOM 698 N N . VAL A 1 92 ? 6.327 -5.478 -25.777 1.00 87.88 92 VAL A N 1
ATOM 699 C CA . VAL A 1 92 ? 6.747 -4.347 -26.613 1.00 87.88 92 VAL A CA 1
ATOM 700 C C . VAL A 1 92 ? 6.247 -4.531 -28.045 1.00 87.88 92 VAL A C 1
ATOM 702 O O . VAL A 1 92 ? 5.624 -3.623 -28.591 1.00 87.88 92 VAL A O 1
ATOM 705 N N . HIS A 1 93 ? 6.432 -5.714 -28.637 1.00 87.00 93 HIS A N 1
ATOM 706 C CA . HIS A 1 93 ? 5.964 -5.995 -29.995 1.00 87.00 93 HIS A CA 1
ATOM 707 C C . HIS A 1 93 ? 4.446 -5.798 -30.127 1.00 87.00 93 HIS A C 1
ATOM 709 O O . HIS A 1 93 ? 3.996 -5.043 -30.988 1.00 87.00 93 HIS A O 1
ATOM 715 N N . ALA A 1 94 ? 3.662 -6.390 -29.218 1.00 88.38 94 ALA A N 1
ATOM 716 C CA . ALA A 1 94 ? 2.205 -6.264 -29.205 1.00 88.38 94 ALA A CA 1
ATOM 717 C C . ALA A 1 94 ? 1.733 -4.806 -29.045 1.00 88.38 94 ALA A C 1
ATOM 719 O O . ALA A 1 94 ? 0.758 -4.393 -29.672 1.00 88.38 94 ALA A O 1
ATOM 720 N N . PHE A 1 95 ? 2.436 -3.996 -28.244 1.00 86.00 95 PHE A N 1
ATOM 721 C CA . PHE A 1 95 ? 2.117 -2.576 -28.084 1.00 86.00 95 PHE A CA 1
ATOM 722 C C . PHE A 1 95 ? 2.266 -1.792 -29.399 1.00 86.00 95 PHE A C 1
ATOM 724 O O . PHE A 1 95 ? 1.436 -0.936 -29.704 1.00 86.00 95 PHE A O 1
ATOM 731 N N . PHE A 1 96 ? 3.292 -2.095 -30.203 1.00 83.75 96 PHE A N 1
ATOM 732 C CA . PHE A 1 96 ? 3.552 -1.394 -31.466 1.00 83.75 96 PHE A CA 1
ATOM 733 C C . PHE A 1 96 ? 2.790 -1.942 -32.681 1.00 83.75 96 PHE A C 1
ATOM 735 O O . PHE A 1 96 ? 2.726 -1.248 -33.702 1.00 83.75 96 PHE A O 1
ATOM 742 N N . GLU A 1 97 ? 2.191 -3.132 -32.590 1.00 85.25 97 GLU A N 1
ATOM 743 C CA . GLU A 1 97 ? 1.279 -3.665 -33.613 1.00 85.25 97 GLU A CA 1
ATOM 744 C C . GLU A 1 97 ? 0.003 -2.822 -33.753 1.00 85.25 97 GLU A C 1
ATOM 746 O O . GLU A 1 97 ? -0.541 -2.690 -34.852 1.00 85.25 97 GLU A O 1
ATOM 751 N N . ILE A 1 98 ? -0.465 -2.211 -32.660 1.00 85.00 98 ILE A N 1
ATOM 752 C CA . ILE A 1 98 ? -1.659 -1.365 -32.661 1.00 85.00 98 ILE A CA 1
ATOM 753 C C . ILE A 1 98 ? -1.282 0.027 -33.202 1.00 85.00 98 ILE A C 1
ATOM 755 O O . ILE A 1 98 ? -0.451 0.726 -32.615 1.00 85.00 98 ILE A O 1
ATOM 759 N N . PRO A 1 99 ? -1.8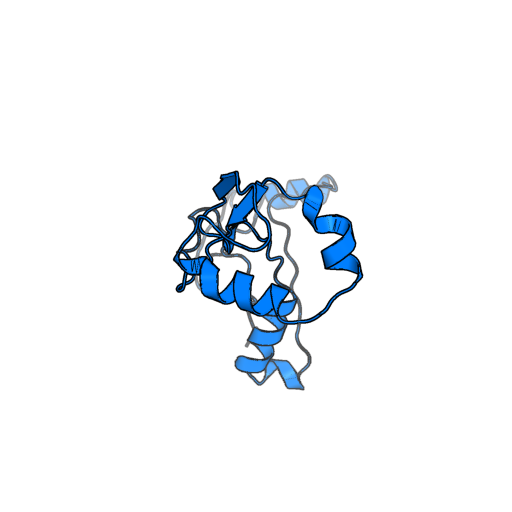64 0.482 -34.330 1.00 77.44 99 PRO A N 1
ATOM 760 C CA . PRO A 1 99 ? -1.473 1.742 -34.944 1.00 77.44 99 PRO A CA 1
ATOM 761 C C . PRO A 1 99 ? -1.997 2.945 -34.148 1.00 77.44 99 PRO A C 1
ATOM 763 O O . PRO A 1 99 ? -3.094 3.437 -34.397 1.00 77.44 99 PRO A O 1
ATOM 766 N N . ASP A 1 100 ? -1.159 3.479 -33.260 1.00 80.50 100 ASP A N 1
ATOM 767 C CA . ASP A 1 100 ? -1.396 4.747 -32.568 1.00 80.50 100 ASP A CA 1
ATOM 768 C C . ASP A 1 100 ? -0.554 5.885 -33.184 1.00 80.50 100 ASP A C 1
ATOM 770 O O . ASP A 1 100 ? 0.672 5.796 -33.340 1.00 80.50 100 ASP A O 1
ATOM 774 N N . LYS A 1 101 ? -1.229 6.970 -33.583 1.00 74.38 101 LYS A N 1
ATOM 775 C CA . LYS A 1 101 ? -0.610 8.146 -34.215 1.00 74.38 101 LYS A CA 1
ATOM 776 C C . LYS A 1 101 ? 0.223 8.960 -33.221 1.00 74.38 101 LYS A C 1
ATOM 778 O O . LYS A 1 101 ? 1.234 9.531 -33.627 1.00 74.38 101 LYS A O 1
ATOM 783 N N . GLU A 1 102 ? -0.152 8.991 -31.943 1.00 74.00 102 GLU A N 1
ATOM 784 C CA . GLU A 1 102 ? 0.567 9.757 -30.917 1.00 74.00 102 GLU A CA 1
ATOM 785 C C . GLU A 1 102 ? 1.872 9.074 -30.507 1.00 74.00 102 GLU A C 1
ATOM 787 O O . GLU A 1 102 ? 2.908 9.728 -30.360 1.00 74.00 102 GLU A O 1
ATOM 792 N N . VAL A 1 103 ? 1.846 7.744 -30.402 1.00 73.31 103 VAL A N 1
ATOM 793 C CA . VAL A 1 103 ? 3.025 6.924 -30.099 1.00 73.31 103 VAL A CA 1
ATOM 794 C C . VAL A 1 103 ? 4.071 7.065 -31.204 1.00 73.31 103 VAL A C 1
ATOM 796 O O . VAL A 1 103 ? 5.247 7.293 -30.922 1.00 73.31 103 VAL A O 1
ATOM 799 N N . LYS A 1 104 ? 3.653 7.022 -32.477 1.00 68.19 104 LYS A N 1
ATOM 800 C CA . LYS A 1 104 ? 4.557 7.204 -33.628 1.00 68.19 104 LYS A CA 1
ATOM 801 C C . LYS A 1 104 ? 5.248 8.569 -33.635 1.00 68.19 104 LYS A C 1
ATOM 803 O O . LYS A 1 104 ? 6.421 8.636 -33.993 1.00 68.19 104 LYS A O 1
ATOM 808 N N . ALA A 1 105 ? 4.562 9.629 -33.205 1.00 68.69 105 ALA A N 1
ATOM 809 C CA . ALA A 1 105 ? 5.126 10.977 -33.148 1.00 68.69 105 ALA A CA 1
ATOM 810 C C . ALA A 1 105 ? 6.202 11.141 -32.055 1.00 68.69 105 ALA A C 1
ATOM 812 O O . ALA A 1 105 ? 7.110 11.957 -32.210 1.00 68.69 105 ALA A O 1
ATOM 813 N N . LYS A 1 106 ? 6.141 10.352 -30.971 1.00 68.38 106 LYS A N 1
ATOM 814 C CA . LYS A 1 106 ? 7.035 10.466 -29.800 1.00 68.38 106 LYS A CA 1
ATOM 815 C C . LYS A 1 106 ? 8.158 9.422 -29.740 1.00 68.38 106 LYS A C 1
ATOM 817 O O . LYS A 1 106 ? 8.957 9.460 -28.809 1.00 68.38 106 LYS A O 1
ATOM 822 N N . LYS A 1 107 ? 8.274 8.539 -30.740 1.00 64.31 107 LYS A N 1
ATOM 823 C CA . LYS A 1 107 ? 9.285 7.459 -30.792 1.00 64.31 107 LYS A CA 1
ATOM 824 C C . LYS A 1 107 ? 10.726 7.921 -30.540 1.00 64.31 107 LYS A C 1
ATOM 826 O O . LYS A 1 107 ? 11.494 7.210 -29.914 1.00 64.31 107 LYS A O 1
ATOM 831 N N . HIS A 1 108 ? 11.087 9.118 -30.992 1.00 62.88 108 HIS A N 1
ATOM 832 C CA . HIS A 1 108 ? 12.449 9.654 -30.885 1.00 62.88 108 HIS A CA 1
ATOM 833 C C . HIS A 1 108 ? 12.829 10.165 -29.480 1.00 62.88 108 HIS A C 1
ATOM 835 O O . HIS A 1 108 ? 13.959 10.604 -29.285 1.00 62.88 108 HIS A O 1
ATOM 841 N N . LEU A 1 109 ? 11.902 10.156 -28.513 1.00 63.66 109 LEU A N 1
ATOM 842 C CA . LEU A 1 109 ? 12.098 10.758 -27.185 1.00 63.66 109 LEU A CA 1
ATOM 8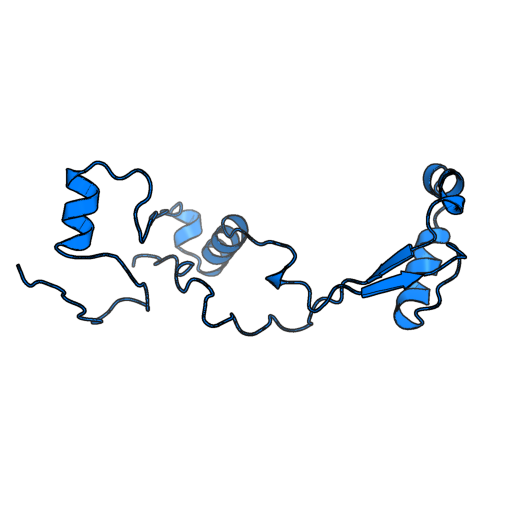43 C C . LEU A 1 109 ? 12.317 9.736 -26.061 1.00 63.66 109 LEU A C 1
ATOM 845 O O . LEU A 1 109 ? 12.573 10.134 -24.926 1.00 63.66 109 LEU A O 1
ATOM 849 N N . GLN A 1 110 ? 12.213 8.436 -26.340 1.00 68.50 110 GLN A N 1
ATOM 850 C CA . GLN A 1 110 ? 12.339 7.380 -25.332 1.00 68.50 110 GLN A CA 1
ATOM 851 C C . GLN A 1 110 ? 13.622 6.585 -25.557 1.00 68.50 110 GLN A C 1
ATOM 853 O O . GLN A 1 110 ? 13.640 5.626 -26.311 1.00 68.50 110 GLN A O 1
ATOM 858 N N . LEU A 1 111 ? 14.694 7.029 -24.896 1.00 79.88 111 LEU A N 1
ATOM 859 C CA . LEU A 1 111 ? 15.992 6.342 -24.853 1.00 79.88 111 LEU A CA 1
ATOM 860 C C . LEU A 1 111 ? 16.168 5.480 -23.594 1.00 79.88 111 LEU A C 1
ATOM 862 O O . LEU A 1 111 ? 17.154 4.760 -23.466 1.00 79.88 111 LEU A O 1
ATOM 866 N N . TYR A 1 112 ? 15.265 5.612 -22.621 1.00 84.88 112 TYR A N 1
ATOM 867 C CA . TYR A 1 112 ? 15.339 4.908 -21.347 1.00 84.88 112 TYR A CA 1
ATOM 868 C C . TYR A 1 112 ? 14.014 4.227 -21.030 1.00 84.88 112 TYR A C 1
ATOM 870 O O . TYR A 1 112 ? 12.951 4.839 -21.150 1.00 84.88 112 TYR A O 1
ATOM 878 N N . VAL A 1 113 ? 14.100 2.986 -20.558 1.00 87.44 113 VAL A N 1
ATOM 879 C CA . VAL A 1 113 ? 12.961 2.153 -20.159 1.00 87.44 113 VAL A CA 1
ATOM 880 C C . VAL A 1 113 ? 13.122 1.762 -18.693 1.00 87.44 113 VAL A C 1
ATOM 882 O O . VAL A 1 113 ? 14.207 1.376 -18.257 1.00 87.44 113 VAL A O 1
ATOM 885 N N . ALA A 1 114 ? 12.049 1.870 -17.909 1.00 88.31 114 ALA A N 1
ATOM 886 C CA . ALA A 1 114 ? 12.037 1.466 -16.507 1.00 88.31 114 ALA A CA 1
ATOM 887 C C . ALA A 1 114 ? 11.227 0.177 -16.326 1.00 88.31 114 ALA A C 1
ATOM 889 O O . ALA A 1 114 ? 10.035 0.149 -16.622 1.00 88.31 114 ALA A O 1
ATOM 890 N N . THR A 1 115 ? 11.853 -0.870 -15.789 1.00 88.81 115 THR A N 1
ATOM 891 C CA . THR A 1 115 ? 11.172 -2.130 -15.454 1.00 88.81 115 THR A CA 1
ATOM 892 C C . THR A 1 115 ? 10.815 -2.164 -13.972 1.00 88.81 115 THR A C 1
ATOM 894 O O . THR A 1 115 ? 11.685 -1.944 -13.118 1.00 88.81 115 THR A O 1
ATOM 897 N N . LEU A 1 116 ? 9.555 -2.493 -13.681 1.00 89.88 116 LEU A N 1
ATOM 898 C CA . LEU A 1 116 ? 8.981 -2.595 -12.338 1.00 89.88 116 LEU A CA 1
ATOM 899 C C . LEU A 1 116 ? 8.475 -4.028 -12.097 1.00 89.88 116 LEU A C 1
ATOM 901 O O . LEU A 1 116 ? 7.283 -4.284 -12.248 1.00 89.88 116 LEU A O 1
ATOM 905 N N . PRO A 1 117 ? 9.351 -4.992 -11.762 1.00 87.12 117 PRO A N 1
ATOM 906 C CA . PRO A 1 117 ? 8.912 -6.343 -11.440 1.00 87.12 117 PRO A CA 1
ATOM 907 C C . PRO A 1 117 ? 7.995 -6.336 -10.212 1.00 87.12 117 PRO A C 1
ATOM 909 O O . PRO A 1 117 ? 8.375 -5.846 -9.145 1.00 87.12 117 PRO A O 1
ATOM 912 N N . PHE A 1 118 ? 6.808 -6.918 -10.357 1.00 86.00 118 PHE A N 1
ATOM 913 C CA . PHE A 1 118 ? 5.888 -7.182 -9.254 1.00 86.00 118 PHE A CA 1
ATOM 914 C C . PHE A 1 118 ? 6.124 -8.611 -8.744 1.00 86.00 118 PHE A C 1
ATOM 916 O O . PHE A 1 118 ? 6.198 -9.541 -9.551 1.00 86.00 118 PHE A O 1
ATOM 923 N N . PRO A 1 119 ? 6.279 -8.826 -7.429 1.00 78.31 119 PRO A N 1
ATOM 924 C CA . PRO A 1 119 ? 6.457 -10.161 -6.891 1.00 78.31 119 PRO A CA 1
ATOM 925 C C . PRO A 1 119 ? 5.144 -10.949 -7.020 1.00 78.31 119 PRO A C 1
ATOM 927 O O . PRO A 1 119 ? 4.058 -10.434 -6.766 1.00 78.31 119 PRO A O 1
ATOM 930 N N . SER A 1 120 ? 5.239 -12.224 -7.405 1.00 71.31 120 SER A N 1
ATOM 931 C CA . SER A 1 120 ? 4.078 -13.120 -7.564 1.00 71.31 120 SER A CA 1
ATOM 932 C C . SER A 1 120 ? 3.416 -13.501 -6.237 1.00 71.31 120 SER A C 1
ATOM 934 O O . SER A 1 120 ? 2.276 -13.963 -6.212 1.00 71.31 120 SER A O 1
ATOM 936 N N . LYS A 1 121 ? 4.130 -13.304 -5.127 1.00 61.50 121 LYS A N 1
ATOM 937 C CA . LYS A 1 121 ? 3.608 -13.383 -3.766 1.00 61.50 121 LYS A CA 1
ATOM 938 C C . LYS A 1 121 ? 3.796 -12.026 -3.094 1.00 61.50 121 LYS A C 1
ATOM 940 O O . LYS A 1 121 ? 4.840 -11.409 -3.314 1.00 61.50 121 LYS A O 1
ATOM 945 N N . PRO A 1 122 ? 2.839 -11.570 -2.269 1.00 57.03 122 PRO A N 1
ATOM 946 C CA . PRO A 1 122 ? 3.061 -10.389 -1.448 1.00 57.03 122 PRO A CA 1
ATOM 947 C C . PRO A 1 122 ? 4.331 -10.608 -0.620 1.00 57.03 122 PRO A C 1
ATOM 949 O O . PRO A 1 122 ? 4.509 -11.678 -0.035 1.00 57.03 122 PRO A O 1
ATOM 952 N N . ALA A 1 123 ? 5.234 -9.627 -0.627 1.00 55.22 123 ALA A N 1
ATOM 953 C CA . ALA A 1 123 ? 6.389 -9.653 0.257 1.00 55.22 123 ALA A CA 1
ATOM 954 C C . ALA A 1 123 ? 5.897 -9.710 1.708 1.00 55.22 123 ALA A C 1
ATOM 956 O O . ALA A 1 123 ? 4.874 -9.095 2.030 1.00 55.22 123 ALA A O 1
ATOM 957 N N . ASP A 1 124 ? 6.613 -10.436 2.570 1.00 53.47 124 ASP A N 1
ATOM 958 C CA . ASP A 1 124 ? 6.294 -10.436 3.994 1.00 53.47 124 ASP A CA 1
ATOM 959 C C . ASP A 1 124 ? 6.243 -8.983 4.485 1.00 53.47 124 ASP A C 1
ATOM 961 O O . ASP A 1 124 ? 7.141 -8.193 4.155 1.00 53.47 124 ASP A O 1
ATOM 965 N N . PRO A 1 125 ? 5.187 -8.593 5.224 1.00 52.97 125 PRO A N 1
ATOM 966 C CA . PRO A 1 125 ? 5.067 -7.230 5.697 1.00 52.97 125 PRO A CA 1
ATOM 967 C C . PRO A 1 125 ? 6.320 -6.902 6.518 1.00 52.97 125 PRO A C 1
ATOM 969 O O . PRO A 1 125 ? 6.676 -7.660 7.427 1.00 52.97 125 PRO A O 1
ATOM 972 N N . PRO A 1 126 ? 7.030 -5.806 6.198 1.00 48.44 126 PRO A N 1
ATOM 973 C CA . PRO A 1 126 ? 8.245 -5.464 6.913 1.00 48.44 126 PRO A CA 1
ATOM 974 C C . PRO A 1 126 ? 7.936 -5.236 8.403 1.00 48.44 126 PRO A C 1
ATOM 976 O O . PRO A 1 126 ? 6.811 -4.873 8.739 1.00 48.44 126 PRO A O 1
ATOM 979 N N . PRO A 1 127 ? 8.918 -5.361 9.315 1.00 46.22 127 PRO A N 1
ATOM 980 C CA . PRO A 1 127 ? 8.682 -5.241 10.762 1.00 46.22 127 PRO A CA 1
ATOM 981 C C . PRO A 1 127 ? 8.053 -3.908 11.202 1.00 46.22 127 PRO A C 1
ATOM 983 O O . PRO A 1 127 ? 7.490 -3.811 12.288 1.00 46.22 127 PRO A O 1
ATOM 986 N N . TRP A 1 128 ? 8.174 -2.871 10.367 1.00 47.56 128 TRP A N 1
ATOM 987 C CA . TRP A 1 128 ? 7.606 -1.539 10.570 1.00 47.56 128 TRP A CA 1
ATOM 988 C C . TRP A 1 128 ? 6.228 -1.346 9.917 1.00 47.56 128 TRP A C 1
ATOM 990 O O . TRP A 1 128 ? 5.642 -0.272 10.060 1.00 47.56 128 TRP A O 1
ATOM 1000 N N . TRP A 1 129 ? 5.707 -2.344 9.192 1.00 44.03 129 TRP A N 1
ATOM 1001 C CA . TRP A 1 129 ? 4.358 -2.301 8.639 1.00 44.03 129 TRP A CA 1
ATOM 1002 C C . TRP A 1 129 ? 3.369 -2.133 9.791 1.00 44.03 129 TRP A C 1
ATOM 1004 O O . TRP A 1 129 ? 3.455 -2.875 10.776 1.00 44.03 129 TRP A O 1
ATOM 1014 N N . PRO A 1 130 ? 2.429 -1.178 9.719 1.00 43.19 130 PRO A N 1
ATOM 1015 C CA . PRO A 1 130 ? 1.464 -1.030 10.783 1.00 43.19 130 PRO A CA 1
ATOM 1016 C C . PRO A 1 130 ? 0.677 -2.337 10.902 1.00 43.19 130 PRO A C 1
ATOM 1018 O O . PRO A 1 130 ? -0.067 -2.699 9.991 1.00 43.19 130 PRO A O 1
ATOM 1021 N N . SER A 1 131 ? 0.704 -2.974 12.074 1.00 45.06 131 SER A N 1
ATOM 1022 C CA . SER A 1 131 ? -0.299 -3.980 12.473 1.00 45.06 131 SER A CA 1
ATOM 1023 C C . SER A 1 131 ? -1.734 -3.408 12.473 1.00 45.06 131 SER A C 1
ATOM 1025 O O . SER A 1 131 ? -2.685 -4.062 12.886 1.00 45.06 131 SER A O 1
ATOM 1027 N N . ALA A 1 132 ? -1.899 -2.140 12.081 1.00 41.88 132 ALA A N 1
ATOM 1028 C CA . ALA A 1 132 ? -3.038 -1.283 12.345 1.00 41.88 132 ALA A CA 1
ATOM 1029 C C . ALA A 1 132 ? -4.131 -1.316 11.271 1.00 41.88 132 ALA A C 1
ATOM 1031 O O . ALA A 1 132 ? -5.199 -0.768 11.517 1.00 41.88 132 ALA A O 1
ATOM 1032 N N . LEU A 1 133 ? -3.946 -2.021 10.151 1.00 40.38 133 LEU A N 1
ATOM 1033 C CA . LEU A 1 133 ? -5.070 -2.374 9.273 1.00 40.38 133 LEU A CA 1
ATOM 1034 C C . LEU A 1 133 ? -5.758 -3.669 9.722 1.00 40.38 133 LEU A C 1
ATOM 1036 O O . LEU A 1 133 ? -6.380 -4.363 8.934 1.00 40.38 133 LEU A O 1
ATOM 1040 N N . VAL A 1 134 ? -5.703 -3.987 11.014 1.00 40.50 134 VAL A N 1
ATOM 1041 C CA . VAL A 1 134 ? -6.729 -4.823 11.632 1.00 40.50 134 VAL A CA 1
ATOM 1042 C C . VAL A 1 134 ? -7.947 -3.922 11.823 1.00 40.50 134 VAL A C 1
ATOM 1044 O O . VAL A 1 134 ? -8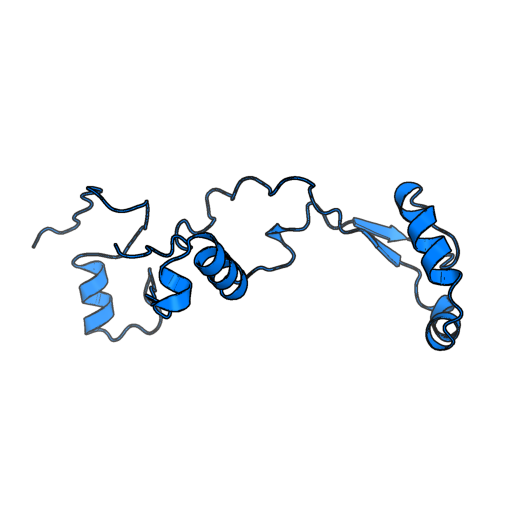.093 -3.274 12.861 1.00 40.50 134 VAL A O 1
ATOM 1047 N N . LEU A 1 135 ? -8.821 -3.832 10.818 1.00 38.41 135 LEU A N 1
ATOM 1048 C CA . LEU A 1 135 ? -10.209 -3.469 11.092 1.00 38.41 135 LEU A CA 1
ATOM 1049 C C . LEU A 1 135 ? -10.718 -4.548 12.047 1.00 38.41 135 LEU A C 1
ATOM 1051 O O . LEU A 1 135 ? -10.825 -5.719 11.694 1.00 38.41 135 LEU A O 1
ATOM 1055 N N . SER A 1 136 ? -10.896 -4.161 13.308 1.00 39.75 136 SER A N 1
ATOM 1056 C CA . SER A 1 136 ? -11.619 -4.989 14.257 1.00 39.75 136 SER A CA 1
ATOM 1057 C C . SER A 1 136 ? -13.059 -4.904 13.795 1.00 39.75 136 SER A C 1
ATOM 1059 O O . SER A 1 136 ? -13.724 -3.914 14.089 1.00 39.75 136 SER A O 1
ATOM 1061 N N . PHE A 1 137 ? -13.505 -5.882 13.013 1.00 30.61 137 PHE A N 1
ATOM 1062 C CA . PHE A 1 137 ? -14.929 -6.130 12.886 1.00 30.61 137 PHE A CA 1
ATOM 1063 C C . PHE A 1 137 ? -15.373 -6.533 14.286 1.00 30.61 137 PHE A C 1
ATOM 1065 O O . PHE A 1 137 ? -14.943 -7.559 14.808 1.00 30.61 137 PHE A O 1
ATOM 1072 N N . ALA A 1 138 ? -16.037 -5.599 14.962 1.00 26.39 138 ALA A N 1
ATOM 1073 C CA . ALA A 1 138 ? -16.686 -5.876 16.222 1.00 26.39 138 ALA A CA 1
ATOM 1074 C C . ALA A 1 138 ? -17.832 -6.839 15.911 1.00 26.39 138 ALA A C 1
ATOM 1076 O O . ALA A 1 138 ? -18.802 -6.429 15.277 1.00 26.39 138 ALA A O 1
ATOM 1077 N N . ASP A 1 139 ? -17.652 -8.089 16.321 1.00 30.33 139 ASP A N 1
ATOM 1078 C CA . ASP A 1 139 ? -18.726 -8.889 16.896 1.00 30.33 139 ASP A CA 1
ATOM 1079 C C . ASP A 1 139 ? -18.559 -8.844 18.423 1.00 30.33 139 ASP A C 1
ATOM 1081 O O . ASP A 1 139 ? -17.390 -8.905 18.887 1.00 30.33 139 ASP A O 1
#

Sequence (139 aa):
MTLNTFHYAGISSKNVTLGVPRLKEIINIATNIKTPSLSVYLNPEISASSKLAKDVQQELAYTSLRPITAAVKIWYDPDPAATIIPDDSISVHAFFEIPDKEVKAKKHLQLYVATLPFPSKPADPPPWWPSALVLSFAD

Nearest PDB structures (foldseek):
  8qsz-assembly1_A  TM=9.198E-01  e=1.015E-07  Schizosaccharomyces pombe
  8wan-assembly1_o  TM=8.934E-01  e=2.003E-07  Sus scrofa
  8uis-assembly1_A  TM=9.005E-01  e=7.348E-06  Sus scrofa
  5xog-assembly1_A  TM=8.722E-01  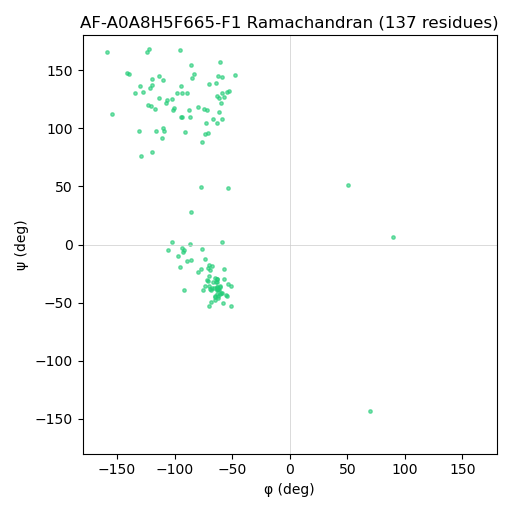e=5.993E-06  Komagataella phaffii GS115
  8yfq-assembly1_A  TM=7.997E-01  e=3.037E-06  Komagataella phaffii

Radius of gyration: 24.4 Å; Cα contacts (8 Å, |Δi|>4): 89; chains: 1; bounding b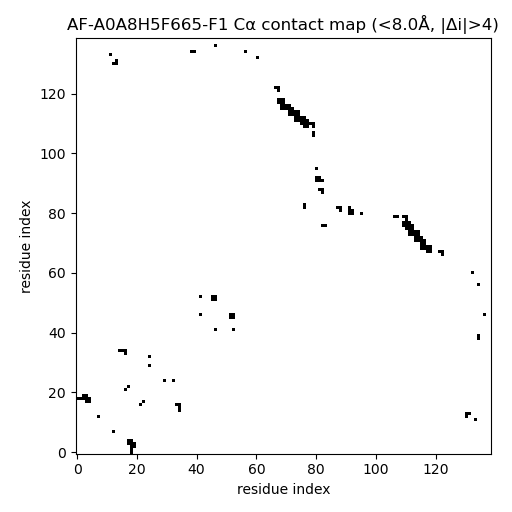ox: 45×34×73 Å

Solvent-accessible surface area (backbone atoms only — not comparable to full-atom values): 9370 Å² total; per-residue (Å²): 137,67,79,73,82,90,73,85,76,91,62,79,85,61,84,68,70,58,53,59,68,40,51,53,39,60,77,66,65,51,90,78,62,95,56,79,83,83,89,83,84,68,58,73,87,39,58,78,33,74,66,54,43,46,54,54,50,59,71,71,49,90,77,65,67,71,84,56,38,71,48,81,47,80,42,83,35,79,52,70,82,56,63,89,49,75,89,50,38,64,60,52,44,59,61,66,69,54,90,50,73,68,60,66,74,48,49,91,74,43,48,64,47,76,50,66,54,62,59,97,56,86,67,78,77,55,96,81,53,72,66,66,83,60,76,76,77,83,127

pLDDT: mean 76.52, std 17.68, range [26.39, 96.0]

InterPro domains:
  IPR007081 RNA polymerase Rpb1, domain 5 [PF04998] (1-88)
  IPR038593 RNA polymerase Rpb1, domain 7 superfamily [G3DSA:3.30.1360.140] (63-120)
  IPR045867 DNA-directed RNA polymerase, subunit beta-prime [PTHR19376] (1-106)

Organism: NCBI:txid2480587

Foldseek 3Di:
DDQDDDDPPDDQPADDDDDPLVVVCVVVVPPDRPRDDDADDDDPVQLVDPVSVVVVLVVPDDDDLVQFFPDKDKDFAQFQQAGPDPVCRVVSPVVVVDDDPVCVVCRRPDRMDIDGDGDPDRDDQPPPRRSRSPNPSDD